Protein AF-A0A9D6SIE7-F1 (afdb_monomer_lite)

Structure (mmCIF, N/CA/C/O backbone):
data_AF-A0A9D6SIE7-F1
#
_entry.id   AF-A0A9D6SIE7-F1
#
loop_
_atom_site.group_PDB
_atom_site.id
_atom_site.type_symbol
_atom_site.label_atom_id
_atom_site.label_alt_id
_atom_site.label_comp_id
_atom_site.label_asym_id
_atom_site.label_entity_id
_atom_site.label_seq_id
_atom_site.pdbx_PDB_ins_code
_atom_site.Cartn_x
_atom_site.Cartn_y
_atom_site.Cartn_z
_atom_site.occupancy
_atom_site.B_iso_or_equiv
_atom_site.auth_seq_id
_atom_site.auth_comp_id
_atom_site.auth_asym_id
_atom_site.auth_atom_id
_atom_site.pdbx_PDB_model_nu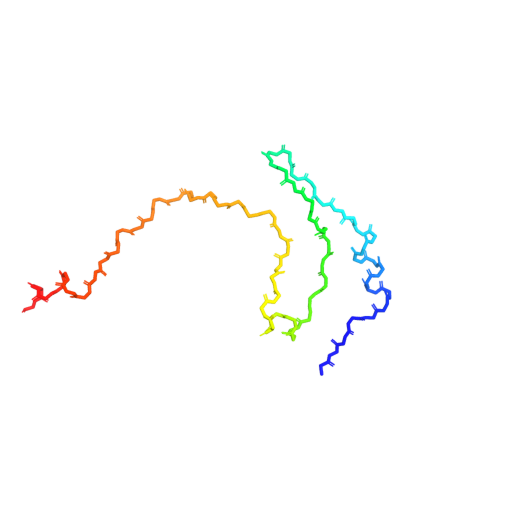m
ATOM 1 N N . MET A 1 1 ? -12.236 -15.820 7.947 1.00 73.19 1 MET A N 1
ATOM 2 C CA . MET A 1 1 ? -11.227 -14.860 7.453 1.00 73.19 1 MET A CA 1
ATOM 3 C C . MET A 1 1 ? -11.407 -13.541 8.184 1.00 73.19 1 MET A C 1
ATOM 5 O O . MET A 1 1 ? -12.551 -13.234 8.483 1.00 73.19 1 MET A O 1
ATOM 9 N N . ARG A 1 2 ? -10.341 -12.816 8.554 1.00 86.81 2 ARG A N 1
ATOM 10 C CA . ARG A 1 2 ? -10.466 -11.570 9.334 1.00 86.81 2 ARG A CA 1
ATOM 11 C C . ARG A 1 2 ? -10.171 -10.352 8.474 1.00 86.81 2 ARG A C 1
ATOM 13 O O . ARG A 1 2 ? -9.188 -10.351 7.737 1.00 86.81 2 ARG A O 1
ATOM 20 N N . GLU A 1 3 ? -11.009 -9.340 8.622 1.00 94.56 3 GLU A N 1
ATOM 21 C CA . GLU A 1 3 ? -10.812 -8.034 8.008 1.00 94.56 3 GLU A CA 1
ATOM 22 C C . GLU A 1 3 ? -9.925 -7.146 8.891 1.00 94.56 3 GLU A C 1
ATOM 24 O O . GLU A 1 3 ? -9.907 -7.309 10.119 1.00 94.56 3 GLU A O 1
ATOM 29 N N . PRO A 1 4 ? -9.169 -6.215 8.291 1.00 95.50 4 PRO A N 1
ATOM 30 C CA . PRO A 1 4 ? -8.413 -5.234 9.047 1.00 95.50 4 PRO A CA 1
ATOM 31 C C . PRO A 1 4 ? -9.343 -4.315 9.836 1.00 95.50 4 PRO A C 1
ATOM 33 O O . PRO A 1 4 ? -10.388 -3.874 9.364 1.00 95.50 4 PRO A O 1
ATOM 36 N N . THR A 1 5 ? -8.941 -4.011 11.065 1.00 97.19 5 THR A N 1
ATOM 37 C CA . THR A 1 5 ? -9.703 -3.105 11.927 1.00 97.19 5 THR A CA 1
ATOM 38 C C . THR A 1 5 ? -9.503 -1.649 11.503 1.00 97.19 5 THR A C 1
ATOM 40 O O . THR A 1 5 ? -8.509 -1.305 10.859 1.00 97.19 5 THR A O 1
ATOM 43 N N . LYS A 1 6 ? -10.419 -0.761 11.907 1.00 96.62 6 LYS A N 1
ATOM 44 C CA . LYS A 1 6 ? -10.317 0.676 11.598 1.00 96.62 6 LYS A CA 1
ATOM 45 C C . LYS A 1 6 ? -8.980 1.297 12.034 1.00 96.62 6 LYS A C 1
ATOM 47 O O . LYS A 1 6 ? -8.377 1.951 11.193 1.00 96.62 6 LYS A O 1
ATOM 52 N N . PRO A 1 7 ? -8.466 1.068 13.263 1.00 98.00 7 PRO A N 1
ATOM 53 C CA . PRO A 1 7 ? -7.167 1.614 13.658 1.00 98.00 7 PRO A CA 1
ATOM 54 C C . PRO A 1 7 ? -6.030 1.174 12.735 1.00 98.00 7 PRO A C 1
ATOM 56 O O . PRO A 1 7 ? -5.198 1.990 12.366 1.00 98.00 7 PRO A O 1
ATOM 59 N N . MET A 1 8 ? -6.029 -0.086 12.287 1.00 97.44 8 MET A N 1
ATOM 60 C CA . MET A 1 8 ? -5.000 -0.578 11.366 1.00 97.44 8 MET A CA 1
ATOM 61 C C . MET A 1 8 ? -5.034 0.171 10.028 1.00 97.44 8 MET A C 1
ATOM 63 O O . MET A 1 8 ? -3.988 0.541 9.501 1.00 97.44 8 MET A O 1
ATOM 67 N N . LEU A 1 9 ? -6.233 0.414 9.489 1.00 96.69 9 LEU A N 1
ATOM 68 C CA . LEU A 1 9 ? -6.405 1.177 8.250 1.00 96.69 9 LEU A CA 1
ATOM 69 C C . LEU A 1 9 ? -5.972 2.638 8.418 1.00 96.69 9 LEU A C 1
ATOM 71 O O . LEU A 1 9 ? -5.334 3.186 7.521 1.00 96.69 9 LEU A O 1
ATOM 75 N N . THR A 1 10 ? -6.275 3.248 9.568 1.00 97.50 10 THR A N 1
ATOM 76 C CA . THR A 1 10 ? -5.842 4.612 9.891 1.00 97.50 10 THR A CA 1
ATOM 77 C C . THR A 1 10 ? -4.321 4.713 9.941 1.00 97.50 10 THR A C 1
ATOM 79 O O . THR A 1 10 ? -3.758 5.581 9.284 1.00 97.50 10 THR A O 1
ATOM 82 N N . GLU A 1 11 ? -3.643 3.809 10.649 1.00 97.44 11 GLU A N 1
ATOM 83 C CA . GLU A 1 11 ? -2.175 3.801 10.725 1.00 97.44 11 GLU A CA 1
ATOM 84 C C . GLU A 1 11 ? -1.530 3.579 9.350 1.00 97.44 11 GLU A C 1
ATOM 86 O O . GLU A 1 11 ? -0.579 4.269 8.982 1.00 97.44 11 GLU A O 1
ATOM 91 N N . ALA A 1 12 ? -2.085 2.669 8.542 1.00 96.88 12 ALA A N 1
ATOM 92 C CA . ALA A 1 12 ? -1.609 2.437 7.181 1.00 96.88 12 ALA A CA 1
ATOM 93 C C . ALA A 1 12 ? -1.732 3.685 6.292 1.00 96.88 12 ALA A C 1
ATOM 95 O O . ALA A 1 12 ? -0.802 4.002 5.551 1.00 96.88 12 ALA A O 1
ATOM 96 N N . ALA A 1 13 ? -2.842 4.422 6.393 1.00 95.44 13 ALA A N 1
ATOM 97 C CA . ALA A 1 13 ? -3.027 5.674 5.664 1.00 95.44 13 ALA A CA 1
ATOM 98 C C . ALA A 1 13 ? -2.093 6.789 6.171 1.00 95.44 13 ALA A C 1
ATOM 100 O O . ALA A 1 13 ? -1.509 7.517 5.365 1.00 95.44 13 ALA A O 1
ATOM 101 N N . SER A 1 14 ? -1.911 6.895 7.491 1.00 97.25 14 SER A N 1
ATOM 102 C CA . SER A 1 14 ? -1.043 7.892 8.134 1.00 97.25 14 SER A CA 1
ATOM 103 C C . SER A 1 14 ? 0.438 7.702 7.812 1.00 97.25 14 SER A C 1
ATOM 105 O O . SER A 1 14 ? 1.183 8.678 7.778 1.00 97.25 14 SER A O 1
ATOM 107 N N . ALA A 1 15 ? 0.869 6.474 7.504 1.00 96.75 15 ALA A N 1
ATOM 108 C CA . ALA A 1 15 ? 2.230 6.195 7.043 1.00 96.75 15 ALA A CA 1
ATOM 109 C C . ALA A 1 15 ? 2.592 6.928 5.734 1.00 96.75 15 ALA A C 1
ATOM 111 O O . ALA A 1 15 ? 3.770 7.028 5.386 1.00 96.75 15 ALA A O 1
ATOM 112 N N . GLY A 1 16 ? 1.598 7.449 5.008 1.00 96.38 16 GLY A N 1
ATOM 113 C CA . GLY A 1 16 ? 1.793 8.277 3.830 1.00 96.38 16 GLY A CA 1
ATOM 114 C C . GLY A 1 16 ? 2.255 7.489 2.608 1.00 96.38 16 GLY A C 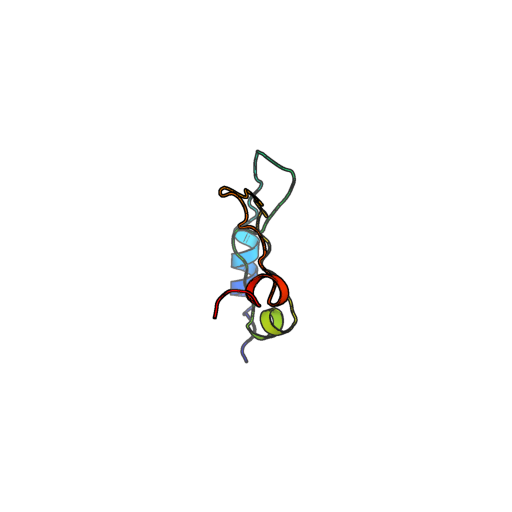1
ATOM 115 O O . GLY A 1 16 ? 2.068 6.274 2.490 1.00 96.38 16 GLY A O 1
ATOM 116 N N . PHE A 1 17 ? 2.858 8.205 1.661 1.00 95.81 17 PHE A N 1
ATOM 117 C CA . PHE A 1 17 ? 3.236 7.651 0.369 1.00 95.81 17 PHE A C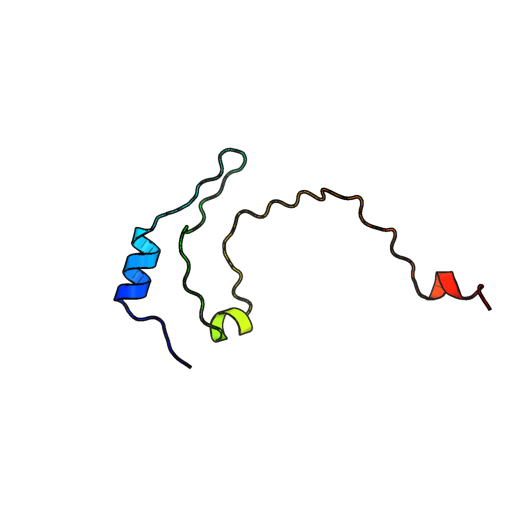A 1
ATOM 118 C C . PHE A 1 17 ? 4.729 7.825 0.083 1.00 95.81 17 PHE A C 1
ATOM 120 O O . PHE A 1 17 ? 5.364 8.789 0.500 1.00 95.81 17 PHE A O 1
ATOM 127 N N . TYR A 1 18 ? 5.290 6.847 -0.613 1.00 93.56 18 TYR A N 1
ATOM 128 C CA . TYR A 1 18 ? 6.593 6.904 -1.239 1.00 93.56 18 TYR A CA 1
ATOM 129 C C . TYR A 1 18 ? 6.445 7.422 -2.670 1.00 93.56 18 TYR A C 1
ATOM 131 O O . TYR A 1 18 ? 5.638 6.904 -3.446 1.00 93.56 18 TYR A O 1
ATOM 139 N N . GLU A 1 19 ? 7.249 8.426 -2.998 1.00 93.62 19 GLU A N 1
ATOM 140 C CA . GLU A 1 19 ? 7.375 8.995 -4.335 1.00 93.62 19 GLU A CA 1
ATOM 141 C C . GLU A 1 19 ? 8.819 8.762 -4.806 1.00 93.62 19 GLU A C 1
ATOM 143 O O . GLU A 1 19 ? 9.759 9.288 -4.197 1.00 93.62 19 GLU A O 1
ATOM 148 N N . PRO A 1 20 ? 9.024 7.912 -5.825 1.00 88.88 20 PRO A N 1
ATOM 149 C CA . PRO A 1 20 ? 10.325 7.721 -6.451 1.00 88.88 20 PRO A CA 1
ATOM 150 C C . PRO A 1 20 ? 10.786 9.010 -7.135 1.00 88.88 20 PRO A C 1
ATOM 152 O O . PRO A 1 20 ? 9.971 9.761 -7.669 1.00 88.88 20 PRO A O 1
ATOM 155 N N . LYS A 1 21 ? 12.096 9.272 -7.150 1.00 87.69 21 LYS A N 1
ATOM 156 C CA . LYS A 1 21 ? 12.636 10.471 -7.815 1.00 87.69 21 LYS A CA 1
ATOM 157 C C . LYS A 1 21 ? 12.788 10.261 -9.319 1.00 87.69 21 LYS A C 1
ATOM 159 O O . LYS A 1 21 ? 12.733 11.211 -10.089 1.00 87.69 21 LYS A O 1
ATOM 164 N N . GLU A 1 22 ? 13.015 9.017 -9.721 1.00 85.06 22 GLU A N 1
ATOM 165 C CA . GLU A 1 22 ? 13.453 8.637 -11.059 1.00 85.06 22 GLU A CA 1
ATOM 166 C C . GLU A 1 22 ? 12.284 8.423 -12.035 1.00 85.06 22 GLU A C 1
ATOM 168 O O . GLU A 1 22 ? 12.491 8.404 -13.246 1.00 85.06 22 GLU A O 1
ATOM 173 N N . PHE A 1 23 ? 11.057 8.248 -11.537 1.00 82.00 23 PHE A N 1
ATOM 174 C CA . PHE A 1 23 ? 9.865 8.019 -12.356 1.00 82.00 23 PHE A CA 1
ATOM 175 C C . PHE A 1 23 ? 8.603 8.480 -11.621 1.00 82.00 23 PHE A C 1
ATOM 177 O O . PHE A 1 23 ? 8.541 8.428 -10.391 1.00 82.00 23 PHE A O 1
ATOM 184 N N . PRO A 1 24 ? 7.575 8.917 -12.367 1.00 85.12 24 PRO A N 1
ATOM 185 C CA . PRO A 1 24 ? 6.332 9.380 -11.775 1.00 85.12 24 PRO A CA 1
ATOM 186 C C . PRO A 1 24 ? 5.571 8.226 -11.115 1.00 85.12 24 PRO A C 1
ATOM 188 O O . PRO A 1 24 ? 5.433 7.137 -11.674 1.00 85.12 24 PRO A O 1
ATOM 191 N N . GLY A 1 25 ? 5.031 8.482 -9.928 1.00 89.19 25 GLY A N 1
ATOM 192 C CA . GLY A 1 25 ? 4.163 7.549 -9.220 1.00 89.19 25 GLY A CA 1
ATOM 193 C C . GLY A 1 25 ? 4.143 7.821 -7.724 1.00 89.19 25 GLY A C 1
ATOM 194 O O . GLY A 1 25 ? 5.090 8.368 -7.167 1.00 89.19 25 GLY A O 1
ATOM 195 N N . ARG A 1 26 ? 3.052 7.426 -7.069 1.00 93.62 26 ARG A N 1
ATOM 196 C CA . ARG A 1 26 ? 2.886 7.571 -5.625 1.00 93.62 26 ARG A CA 1
ATOM 197 C C . ARG A 1 26 ? 2.344 6.274 -5.041 1.00 93.62 26 ARG A C 1
ATOM 199 O O . ARG A 1 26 ? 1.251 5.841 -5.398 1.00 93.62 26 ARG A O 1
ATOM 206 N N . TYR A 1 27 ? 3.100 5.668 -4.132 1.00 94.06 27 TYR A N 1
ATOM 207 C CA . TYR A 1 27 ? 2.845 4.316 -3.630 1.00 94.06 27 TYR A CA 1
ATOM 208 C C . TYR A 1 27 ? 2.678 4.340 -2.110 1.00 94.06 27 TYR A C 1
ATOM 210 O O . TYR A 1 27 ? 3.499 4.963 -1.442 1.00 94.06 27 TYR A O 1
ATOM 218 N N . PRO A 1 28 ? 1.647 3.715 -1.515 1.00 96.06 28 PRO A N 1
ATOM 219 C CA . PRO A 1 28 ? 1.490 3.744 -0.064 1.00 96.06 28 PRO A CA 1
ATOM 220 C C . PRO A 1 28 ? 2.671 3.048 0.622 1.00 96.06 28 PRO A C 1
ATOM 222 O O . PRO A 1 28 ? 3.037 1.930 0.247 1.00 96.06 28 PRO A O 1
ATOM 225 N N . ARG A 1 29 ? 3.259 3.698 1.636 1.00 94.81 29 ARG A N 1
ATOM 226 C CA . ARG A 1 29 ? 4.418 3.151 2.370 1.00 94.81 29 ARG A CA 1
ATOM 227 C C . ARG A 1 29 ? 4.049 1.927 3.200 1.00 94.81 29 ARG A C 1
ATOM 229 O O . ARG A 1 29 ? 4.874 1.038 3.377 1.00 94.81 29 ARG A O 1
ATOM 236 N N . LEU A 1 30 ? 2.815 1.896 3.695 1.00 96.25 30 LEU A N 1
ATOM 237 C CA . LEU A 1 30 ? 2.245 0.782 4.433 1.00 96.25 30 LEU A CA 1
ATOM 238 C C . LEU A 1 30 ? 0.913 0.398 3.787 1.00 96.25 30 LEU A C 1
ATOM 240 O O . LEU A 1 30 ? 0.060 1.247 3.541 1.00 96.25 30 LEU A O 1
ATOM 244 N N . GLN A 1 31 ? 0.749 -0.886 3.481 1.00 95.62 31 GLN A N 1
ATOM 245 C CA . GLN A 1 31 ? -0.445 -1.431 2.841 1.00 95.62 31 GLN A CA 1
ATOM 246 C C . GLN A 1 31 ? -0.914 -2.636 3.634 1.00 95.62 31 GLN A C 1
ATOM 248 O O . GLN A 1 31 ? -0.111 -3.488 4.010 1.00 95.62 31 GLN A O 1
ATOM 253 N N . ILE A 1 32 ? -2.219 -2.718 3.861 1.00 96.06 32 ILE A N 1
ATOM 254 C CA . ILE A 1 32 ? -2.838 -3.898 4.447 1.00 96.06 32 ILE A CA 1
ATOM 255 C C . ILE A 1 32 ? -3.609 -4.601 3.341 1.00 96.06 32 ILE A C 1
ATOM 257 O O . ILE A 1 32 ? -4.480 -4.004 2.710 1.00 96.06 32 ILE A O 1
ATOM 261 N N . LEU A 1 33 ? -3.257 -5.860 3.103 1.00 95.19 33 LEU A N 1
ATOM 262 C CA . LEU A 1 33 ? -3.906 -6.732 2.135 1.00 95.19 33 LEU A CA 1
ATOM 263 C C . LEU A 1 33 ? -4.350 -7.996 2.856 1.00 95.19 33 LEU A C 1
ATOM 265 O O . LEU A 1 33 ? -3.589 -8.600 3.614 1.00 95.19 33 LEU A O 1
ATOM 269 N N . THR A 1 34 ? -5.590 -8.395 2.628 1.00 95.25 34 THR A N 1
ATOM 270 C CA . THR A 1 34 ? -6.112 -9.669 3.113 1.00 95.25 34 THR A CA 1
ATOM 271 C C . THR A 1 34 ? -5.791 -10.780 2.120 1.00 95.25 34 THR A C 1
ATOM 273 O O . THR A 1 34 ? -5.644 -10.546 0.922 1.00 95.25 34 THR A O 1
ATOM 276 N N . ILE A 1 35 ? -5.748 -12.026 2.596 1.00 93.75 35 ILE A N 1
ATOM 277 C CA . ILE A 1 35 ? -5.537 -13.179 1.706 1.00 93.75 35 ILE A CA 1
ATOM 278 C C . ILE A 1 35 ? -6.655 -13.269 0.637 1.00 93.75 35 ILE A C 1
ATOM 280 O O . ILE A 1 35 ? -6.391 -13.724 -0.463 1.00 93.75 35 ILE A O 1
ATOM 284 N N . ALA A 1 36 ? -7.877 -12.792 0.903 1.00 94.44 36 ALA A N 1
ATOM 285 C CA . ALA A 1 36 ? -9.006 -12.889 -0.022 1.00 94.44 36 ALA A CA 1
ATOM 286 C C . ALA A 1 36 ? -8.819 -11.910 -1.166 1.00 94.44 36 ALA A C 1
ATOM 288 O O . ALA A 1 36 ? -9.047 -12.265 -2.311 1.00 94.44 36 ALA A O 1
ATOM 289 N N . GLU A 1 37 ? -8.354 -10.703 -0.855 1.00 95.00 37 GLU A N 1
ATOM 290 C CA . GLU A 1 37 ? -7.999 -9.729 -1.874 1.00 95.00 37 GLU A CA 1
ATOM 291 C C . GLU A 1 37 ? -6.851 -10.233 -2.750 1.00 95.00 37 GLU A C 1
ATOM 293 O O . GLU A 1 37 ? -6.919 -10.098 -3.965 1.00 95.00 37 GLU A O 1
ATOM 298 N N . LEU A 1 38 ? -5.827 -10.856 -2.156 1.00 94.44 38 LEU A N 1
ATOM 299 C CA . LEU A 1 38 ? -4.729 -11.451 -2.924 1.00 94.44 38 LEU A CA 1
ATOM 300 C C . LEU A 1 38 ? -5.217 -12.586 -3.836 1.00 94.44 38 LEU A C 1
ATOM 302 O O . LEU A 1 38 ? -4.785 -12.681 -4.979 1.00 94.44 38 LEU A O 1
ATOM 306 N N . LEU A 1 39 ? -6.135 -13.424 -3.347 1.00 95.19 39 LEU A N 1
ATOM 307 C CA . LEU A 1 39 ? -6.767 -14.483 -4.141 1.00 95.19 39 LEU A CA 1
ATOM 308 C C . LEU A 1 39 ? -7.751 -13.942 -5.191 1.00 95.19 39 LEU A C 1
ATOM 310 O O . LEU A 1 39 ? -8.072 -14.657 -6.132 1.00 95.19 39 LEU A O 1
ATOM 314 N N . ALA A 1 40 ? -8.204 -12.696 -5.048 1.00 96.06 40 ALA A N 1
ATOM 315 C CA . ALA A 1 40 ? -9.017 -11.964 -6.017 1.00 96.06 40 ALA A CA 1
ATOM 316 C C . ALA A 1 40 ? -8.162 -11.071 -6.941 1.00 96.06 40 ALA A C 1
ATOM 318 O O . ALA A 1 40 ? -8.625 -10.029 -7.402 1.00 96.06 40 ALA A O 1
ATOM 319 N N . ASP A 1 41 ? -6.900 -11.451 -7.168 1.00 95.75 41 ASP A N 1
ATOM 320 C CA . ASP A 1 41 ? -5.945 -10.773 -8.056 1.00 95.75 41 ASP A CA 1
ATOM 321 C C . ASP A 1 41 ? -5.546 -9.342 -7.646 1.00 95.75 41 ASP A C 1
ATOM 323 O O . ASP A 1 41 ? -4.940 -8.605 -8.435 1.00 95.75 41 ASP A O 1
ATOM 327 N N . LYS A 1 42 ? -5.806 -8.916 -6.401 1.00 95.25 42 LYS A N 1
ATOM 328 C CA . LYS A 1 42 ? -5.301 -7.625 -5.914 1.00 95.25 42 LYS A CA 1
ATOM 329 C C . LYS A 1 42 ? -3.777 -7.674 -5.827 1.00 95.25 42 LYS A C 1
ATOM 331 O O . LYS A 1 42 ? -3.199 -8.476 -5.095 1.00 95.25 42 LYS A O 1
ATOM 336 N N . LYS A 1 43 ? -3.119 -6.768 -6.548 1.00 93.19 43 LYS A N 1
ATOM 337 C CA . LYS A 1 43 ? -1.659 -6.633 -6.535 1.00 93.19 43 LYS A CA 1
ATOM 338 C C . LYS A 1 43 ? -1.192 -5.662 -5.459 1.00 93.19 43 LYS A C 1
ATOM 340 O O . LYS A 1 43 ? -1.894 -4.715 -5.102 1.00 93.19 43 LYS A O 1
ATOM 345 N N . ILE A 1 44 ? 0.026 -5.888 -4.979 1.00 93.06 44 ILE A N 1
ATOM 346 C CA . ILE A 1 44 ? 0.738 -4.935 -4.127 1.00 93.06 44 ILE A CA 1
ATOM 347 C C . ILE A 1 44 ? 1.065 -3.704 -4.976 1.00 93.06 44 ILE A C 1
ATOM 349 O O . ILE A 1 44 ? 1.562 -3.841 -6.091 1.00 93.06 44 ILE A O 1
ATOM 353 N N . SER A 1 45 ? 0.797 -2.507 -4.453 1.00 92.75 45 SER A N 1
ATOM 354 C CA . SER A 1 45 ? 1.173 -1.261 -5.119 1.00 92.75 45 SER A CA 1
ATOM 355 C C . SER A 1 45 ? 2.623 -0.934 -4.785 1.00 92.75 45 SER A C 1
ATOM 357 O O . SER A 1 45 ? 2.938 -0.543 -3.665 1.00 92.75 45 SER A O 1
ATOM 359 N N . PHE A 1 46 ? 3.530 -1.121 -5.731 1.00 89.69 46 PHE A N 1
ATOM 360 C CA . PHE A 1 46 ? 4.933 -0.777 -5.551 1.00 89.69 46 PHE A CA 1
ATOM 361 C C . PHE A 1 46 ? 5.503 -0.247 -6.866 1.00 89.69 46 PHE A C 1
ATOM 363 O O . PHE A 1 46 ? 4.958 -0.538 -7.933 1.00 89.69 46 PHE A O 1
ATOM 370 N N . PRO A 1 47 ? 6.587 0.537 -6.805 1.00 86.62 47 PRO A N 1
ATOM 371 C CA . PRO A 1 47 ? 7.304 0.945 -8.000 1.00 86.62 47 PRO A CA 1
ATOM 372 C C . PRO A 1 47 ? 7.804 -0.268 -8.793 1.00 86.62 47 PRO A C 1
ATOM 374 O O . PRO A 1 47 ? 8.742 -0.951 -8.378 1.00 86.62 47 PRO A O 1
ATOM 377 N N . GLU A 1 48 ? 7.202 -0.531 -9.952 1.00 76.88 48 GLU A N 1
ATOM 378 C CA . GLU A 1 48 ? 7.664 -1.580 -10.861 1.00 76.88 48 GLU A CA 1
ATOM 379 C C . GLU A 1 48 ? 8.943 -1.133 -11.579 1.00 76.88 48 GLU A C 1
ATOM 381 O O . GLU A 1 48 ? 8.939 -0.622 -12.697 1.00 76.88 48 GLU A O 1
ATOM 386 N N . HIS A 1 49 ? 10.080 -1.358 -10.934 1.00 67.94 49 HIS A N 1
ATOM 387 C CA . HIS A 1 49 ? 11.370 -1.306 -11.596 1.00 67.94 49 HIS A CA 1
ATOM 388 C C . HIS A 1 49 ? 11.582 -2.597 -12.384 1.00 67.94 49 HIS A C 1
ATOM 390 O O . HIS A 1 49 ? 12.143 -3.568 -11.878 1.00 67.94 49 HIS A O 1
ATOM 396 N N . ARG A 1 50 ? 11.164 -2.621 -13.654 1.00 57.97 50 ARG A N 1
ATOM 397 C CA . ARG A 1 50 ? 11.608 -3.668 -14.582 1.00 57.97 50 ARG A CA 1
ATOM 398 C C . ARG A 1 50 ? 13.042 -3.376 -15.027 1.00 57.97 50 ARG A C 1
ATOM 400 O O . ARG A 1 50 ? 13.294 -3.076 -16.188 1.00 57.97 50 ARG A O 1
ATOM 407 N N . VAL A 1 51 ? 13.985 -3.431 -14.092 1.00 58.31 51 VAL A N 1
ATOM 408 C CA . VAL A 1 51 ? 15.396 -3.528 -14.453 1.00 58.31 51 VAL A CA 1
ATOM 409 C C . VAL A 1 51 ? 15.617 -5.003 -14.755 1.00 58.31 51 VAL A C 1
ATOM 411 O O . VAL A 1 51 ? 15.764 -5.810 -13.841 1.00 58.31 51 VAL A O 1
ATOM 414 N N . GLU A 1 52 ? 15.562 -5.390 -16.031 1.00 61.56 52 GLU A N 1
ATOM 415 C CA . GLU A 1 52 ? 16.170 -6.653 -16.451 1.00 61.56 52 GLU A CA 1
ATOM 416 C C . GLU A 1 52 ? 17.681 -6.495 -16.232 1.00 61.56 52 GLU A C 1
ATOM 418 O O . GLU A 1 52 ? 18.425 -6.110 -17.125 1.00 61.56 52 GLU A O 1
ATOM 423 N N . THR A 1 53 ? 18.137 -6.698 -14.993 1.00 65.00 53 THR A N 1
ATOM 424 C CA . THR A 1 53 ? 19.559 -6.601 -14.631 1.00 65.00 53 THR A CA 1
ATOM 425 C C . THR A 1 53 ? 20.379 -7.729 -15.250 1.00 65.00 53 THR A C 1
ATOM 427 O O . THR A 1 53 ? 21.606 -7.662 -15.263 1.00 65.00 53 THR A O 1
ATOM 430 N N . PHE A 1 54 ? 19.710 -8.747 -15.796 1.00 74.50 54 PHE A N 1
ATOM 431 C CA . PHE A 1 54 ? 20.310 -9.895 -16.454 1.00 74.50 54 PHE A CA 1
ATOM 432 C C . PHE A 1 54 ? 19.618 -10.165 -17.788 1.00 74.50 54 PHE A C 1
ATOM 434 O O . PHE A 1 54 ? 18.395 -10.064 -17.898 1.00 74.50 54 PHE A O 1
ATOM 441 N N . ALA A 1 55 ? 20.409 -10.550 -18.791 1.00 79.88 55 ALA A N 1
ATOM 442 C CA . ALA A 1 55 ? 19.892 -10.960 -20.087 1.00 79.88 55 ALA A CA 1
ATOM 443 C C . ALA A 1 55 ? 18.929 -12.146 -19.926 1.00 79.88 55 ALA A C 1
ATOM 445 O O . ALA A 1 55 ? 19.252 -13.157 -19.297 1.00 79.88 55 ALA A O 1
ATOM 446 N N . LYS A 1 56 ? 17.739 -12.030 -20.516 1.00 78.75 56 LYS A N 1
ATOM 447 C CA . LYS A 1 56 ? 16.763 -13.115 -20.543 1.00 78.75 56 LYS A CA 1
ATOM 448 C C . LYS A 1 56 ? 17.320 -14.290 -21.348 1.00 78.75 56 LYS A C 1
ATOM 450 O O . LYS A 1 56 ? 17.709 -14.121 -22.501 1.00 78.75 56 LYS A O 1
ATOM 455 N N . ALA A 1 57 ? 17.334 -15.479 -20.749 1.00 81.25 57 ALA A N 1
ATOM 456 C CA . ALA A 1 57 ? 17.760 -16.691 -21.438 1.00 81.25 57 ALA A CA 1
ATOM 457 C C . ALA A 1 57 ? 16.897 -16.960 -22.683 1.00 81.25 57 ALA A C 1
ATOM 459 O O . ALA A 1 57 ? 15.681 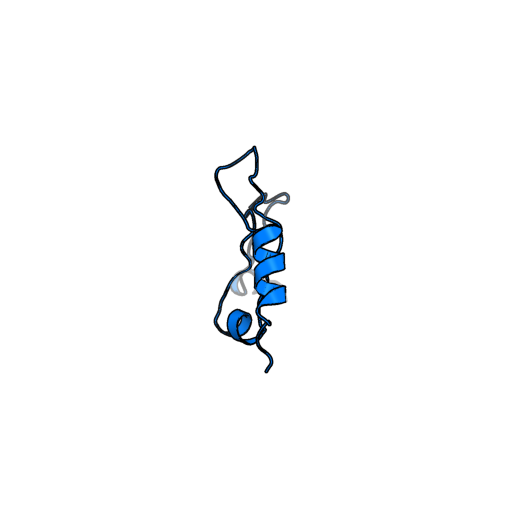-16.730 -22.686 1.00 81.25 57 ALA A O 1
ATOM 460 N N . GLU A 1 58 ? 17.530 -17.480 -23.734 1.00 87.00 58 GLU A N 1
ATOM 461 C CA . GLU A 1 58 ? 16.847 -17.890 -24.957 1.00 87.00 58 GLU A CA 1
ATOM 462 C C . GLU A 1 58 ? 15.837 -19.005 -24.639 1.00 87.00 58 GLU A C 1
ATOM 464 O O . GLU A 1 58 ? 16.175 -20.021 -24.024 1.00 87.00 58 GLU A O 1
ATOM 469 N N . ARG A 1 59 ? 14.573 -18.834 -25.046 1.00 85.19 59 ARG A N 1
ATOM 470 C CA . ARG A 1 59 ? 13.557 -19.878 -24.862 1.00 85.19 59 ARG A CA 1
ATOM 471 C C . ARG A 1 59 ? 13.852 -21.032 -25.819 1.00 85.19 59 ARG A C 1
ATOM 473 O O . ARG A 1 59 ? 13.653 -20.885 -27.019 1.00 85.19 59 ARG A O 1
ATOM 480 N N . LYS A 1 60 ? 14.245 -22.194 -25.294 1.00 84.62 60 LYS A N 1
ATOM 481 C CA . LYS A 1 60 ? 14.288 -23.444 -26.067 1.00 84.62 60 LYS A CA 1
ATOM 482 C C . LYS A 1 60 ? 12.926 -24.133 -26.010 1.00 84.62 60 LYS A C 1
ATOM 484 O O . LYS A 1 60 ? 12.375 -24.348 -24.931 1.00 84.62 60 LYS A O 1
ATOM 489 N N . THR A 1 61 ? 12.364 -24.460 -27.168 1.00 85.12 61 THR A N 1
ATOM 490 C CA . THR A 1 61 ? 11.138 -25.261 -27.280 1.00 85.12 61 THR A CA 1
ATOM 491 C C . THR A 1 61 ? 11.474 -26.749 -27.341 1.00 85.12 61 THR A C 1
ATOM 493 O O . THR A 1 61 ? 12.590 -27.133 -27.691 1.00 85.12 61 THR A O 1
ATOM 496 N N . LYS A 1 62 ? 10.494 -27.608 -27.030 1.00 74.25 62 LYS A N 1
ATOM 497 C CA . LYS A 1 62 ? 10.655 -29.071 -27.086 1.00 74.25 62 LYS A CA 1
ATOM 498 C C . LYS A 1 62 ? 11.083 -29.563 -28.480 1.00 74.25 62 LYS A C 1
ATOM 500 O O . LYS A 1 62 ? 11.907 -30.461 -28.569 1.00 74.25 62 LYS A O 1
ATOM 505 N N . SER A 1 63 ? 10.615 -28.905 -29.543 1.00 73.88 63 SER A N 1
ATOM 506 C CA . SER A 1 63 ? 11.014 -29.186 -30.932 1.00 73.88 63 SER A CA 1
ATOM 507 C C . SER A 1 63 ? 12.502 -28.949 -31.222 1.00 73.88 63 SER A C 1
ATOM 509 O O . SER A 1 63 ?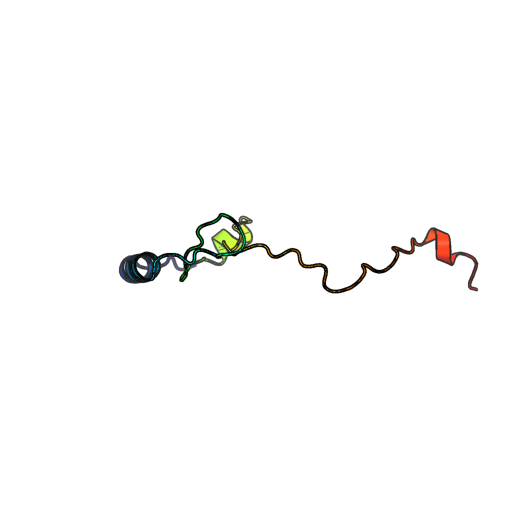 13.042 -29.550 -32.139 1.00 73.88 63 SER A O 1
ATOM 511 N N . MET A 1 64 ? 13.196 -28.106 -30.445 1.00 66.75 64 MET A N 1
ATOM 512 C CA . MET A 1 64 ? 14.645 -27.895 -30.600 1.00 66.75 64 MET A CA 1
ATOM 513 C C . MET A 1 64 ? 15.490 -29.014 -29.970 1.00 66.75 64 MET A C 1
ATOM 515 O O . MET A 1 64 ? 16.698 -29.030 -30.177 1.00 66.75 64 MET A O 1
ATOM 519 N N . HIS A 1 65 ? 14.885 -29.912 -29.183 1.00 63.03 65 HIS A N 1
ATOM 520 C CA . HIS A 1 65 ? 15.584 -30.988 -28.467 1.00 63.03 65 HIS A CA 1
ATOM 521 C C . HIS A 1 65 ? 15.473 -32.367 -29.143 1.00 63.03 65 HIS A C 1
ATOM 523 O O . HIS A 1 65 ? 16.121 -33.299 -28.683 1.00 63.03 65 HIS A O 1
ATOM 529 N N . GLU A 1 66 ? 14.712 -32.519 -30.235 1.00 62.53 66 GLU A N 1
ATOM 530 C CA . GLU A 1 66 ? 14.465 -33.824 -30.890 1.00 62.53 66 GLU A CA 1
ATOM 531 C C . GLU A 1 66 ? 15.693 -34.464 -31.574 1.00 62.53 66 GLU A C 1
ATOM 533 O O . GLU A 1 66 ? 15.580 -35.553 -32.122 1.00 62.53 66 GLU A O 1
ATOM 538 N N . GLY A 1 67 ? 16.871 -33.830 -31.524 1.00 60.75 67 GLY A N 1
ATOM 539 C CA . GLY A 1 67 ? 18.123 -34.367 -32.076 1.00 60.75 67 GLY A CA 1
ATOM 540 C C . GLY A 1 67 ? 19.165 -34.820 -31.045 1.00 60.75 67 GLY A C 1
ATOM 541 O O . GLY A 1 67 ? 20.259 -35.211 -31.439 1.00 60.75 67 GLY A O 1
ATOM 542 N N . LEU A 1 68 ? 18.875 -34.737 -29.743 1.00 60.28 68 LEU A N 1
ATOM 543 C CA . LEU A 1 68 ? 19.727 -35.304 -28.693 1.00 60.28 68 LEU A CA 1
ATOM 544 C C . LEU A 1 68 ? 19.025 -36.543 -28.140 1.00 60.28 68 LEU A C 1
ATOM 546 O O . LEU A 1 68 ? 18.279 -36.386 -27.188 1.00 60.28 68 LEU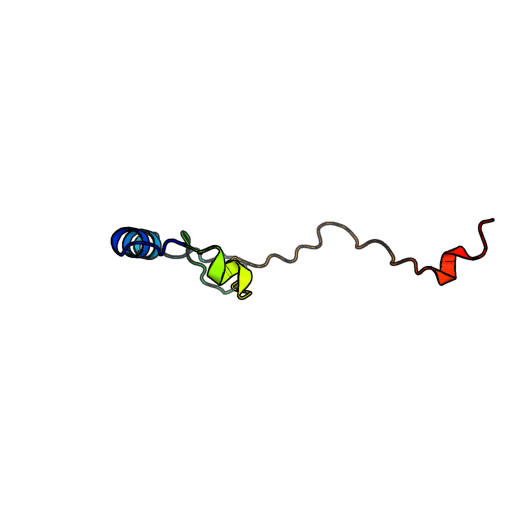 A O 1
ATOM 550 N N . PHE A 1 69 ? 19.192 -37.699 -28.783 1.00 56.91 69 PHE A N 1
ATOM 551 C CA . PHE A 1 69 ? 19.242 -39.076 -28.248 1.00 56.91 69 PHE A CA 1
ATOM 552 C C . PHE A 1 69 ? 19.191 -40.049 -29.428 1.00 56.91 69 PHE A C 1
ATOM 554 O O . PHE A 1 69 ? 18.197 -40.011 -30.185 1.00 56.91 69 PHE A O 1
#

pLDDT: mean 86.22, std 12.47, range [56.91, 98.0]

Foldseek 3Di:
DDDDDPVVVVVQVVQAWDADPPDGDTFRPHDDDDVVCVVVVNDHGDPPPPPCVDDDDDDDDPVNCPPPD

Sequence (69 aa):
MREPTKPMLTEAASAGFYEPKEFPGRYPRLQILTIAELLADKKISFPEHRVETFAKAERKTKSMHEGLF

Radius of gyration: 20.52 Å; chains: 1; bounding box: 32×50×46 Å

Secondary structure (DSSP, 8-state):
--PPPHHHHHHHHHT-EE--SSS---EESS----HHHHHTTPPP---------SPPPP---GGGGTT--